Protein AF-A0A3D8VGC2-F1 (afdb_monomer_lite)

Secondary structure (DSSP, 8-state):
----S--TT-----TT--GGGS-HHHHHHHHHHHIIIIIS-STTTTS-S-GGGTT-TTHHHHHHHHTHHHHH-TT-GGGSPP---

pLDDT: mean 85.97, std 15.08, range [37.75, 97.88]

Sequence (85 aa):
MEIRGIDPYDYTLMPGTRLCQYNMEQQANILSDYYLVAIVGGIARRELYGKKYMHAPNIRQLLENALADFLLNPRSIGNLPPLTQ

Foldseek 3Di:
DDPPDDDLLADDLDPPAALQQHAPNVSVLLVVQLCCPPPVPLPCLVVRSNVVCSPPPCSNVSSCRRCVVCVVPVPDPSNHHPPDD

Structure (mmCIF, N/CA/C/O backbone):
data_AF-A0A3D8VGC2-F1
#
_entry.id   AF-A0A3D8VGC2-F1
#
loop_
_atom_site.group_PDB
_atom_site.id
_atom_site.type_symbol
_atom_site.label_atom_id
_atom_site.label_alt_id
_atom_site.label_comp_id
_atom_site.label_asym_id
_atom_site.label_entity_id
_atom_site.label_seq_id
_atom_site.pdbx_PDB_ins_code
_atom_site.Cartn_x
_atom_site.Cartn_y
_atom_site.Cartn_z
_atom_site.occupancy
_atom_site.B_iso_or_equiv
_atom_site.auth_seq_id
_atom_site.auth_comp_id
_atom_site.auth_asym_id
_atom_site.auth_atom_id
_atom_site.pdbx_PDB_model_num
ATOM 1 N N . MET A 1 1 ? -4.679 18.096 16.850 1.00 45.09 1 MET A N 1
ATOM 2 C CA . MET A 1 1 ? -3.669 17.119 16.402 1.00 45.09 1 MET A CA 1
ATOM 3 C C . MET A 1 1 ? -3.057 17.680 15.131 1.00 45.09 1 MET A C 1
ATOM 5 O O . MET A 1 1 ? -3.732 17.730 14.115 1.00 45.09 1 MET A O 1
ATOM 9 N N . GLU A 1 2 ? -1.862 18.258 15.223 1.00 37.75 2 GLU A N 1
ATOM 10 C CA . GLU A 1 2 ? -1.165 18.791 14.049 1.00 37.75 2 GLU A CA 1
ATOM 11 C C . GLU A 1 2 ? -0.742 17.622 13.162 1.00 37.75 2 GLU A C 1
ATOM 13 O O . GLU A 1 2 ? -0.068 16.703 13.633 1.00 37.75 2 GLU A O 1
ATOM 18 N N . ILE A 1 3 ? -1.111 17.664 11.883 1.00 47.50 3 ILE A N 1
ATOM 19 C CA . ILE A 1 3 ? -0.489 16.821 10.863 1.00 47.50 3 ILE A CA 1
ATOM 20 C C . ILE A 1 3 ? 0.946 17.337 10.715 1.00 47.50 3 ILE A C 1
ATOM 22 O O . ILE A 1 3 ? 1.235 18.234 9.928 1.00 47.50 3 ILE A O 1
ATOM 26 N N . ARG A 1 4 ? 1.851 16.841 11.562 1.00 41.59 4 ARG A N 1
ATOM 27 C CA . ARG A 1 4 ? 3.276 17.148 11.475 1.00 41.59 4 ARG A CA 1
ATOM 28 C C . ARG A 1 4 ? 3.863 16.406 10.276 1.00 41.59 4 ARG A C 1
ATOM 30 O O . ARG A 1 4 ? 4.149 15.221 10.367 1.00 41.59 4 ARG A O 1
ATOM 37 N N . GLY A 1 5 ? 4.067 17.131 9.178 1.00 41.09 5 GLY A N 1
ATOM 38 C CA . GLY A 1 5 ? 5.232 16.955 8.305 1.00 41.09 5 GLY A CA 1
ATOM 39 C C . GLY A 1 5 ? 5.429 15.605 7.610 1.00 41.09 5 GLY A C 1
ATOM 40 O O . GLY A 1 5 ? 6.574 15.206 7.426 1.00 41.09 5 GLY A O 1
ATOM 41 N N . ILE A 1 6 ? 4.368 14.922 7.189 1.00 55.34 6 ILE A N 1
ATOM 42 C CA . ILE A 1 6 ? 4.477 13.841 6.202 1.00 55.34 6 ILE A CA 1
ATOM 43 C C . ILE A 1 6 ? 3.566 14.241 5.051 1.00 55.34 6 ILE A C 1
ATOM 45 O O . ILE A 1 6 ? 2.369 14.434 5.257 1.00 55.34 6 ILE A O 1
ATOM 49 N N . ASP A 1 7 ? 4.159 14.460 3.878 1.00 68.31 7 ASP A N 1
ATOM 50 C CA . ASP A 1 7 ? 3.441 14.706 2.630 1.00 68.31 7 ASP A CA 1
ATOM 51 C C . ASP A 1 7 ? 2.271 13.704 2.532 1.00 68.31 7 ASP A C 1
ATOM 53 O O . ASP A 1 7 ? 2.512 12.497 2.629 1.00 68.31 7 ASP A O 1
ATOM 57 N N . PRO A 1 8 ? 1.008 14.162 2.404 1.00 67.12 8 PRO A N 1
ATOM 58 C CA . PRO A 1 8 ? -0.151 13.273 2.374 1.00 67.12 8 PRO A CA 1
ATOM 59 C C . PRO A 1 8 ? -0.075 12.242 1.243 1.00 67.12 8 PRO A C 1
ATOM 61 O O . PRO A 1 8 ? -0.776 11.238 1.314 1.00 67.12 8 PRO A O 1
ATOM 64 N N . TYR A 1 9 ? 0.788 12.455 0.247 1.00 68.38 9 TYR A N 1
ATOM 65 C CA . TYR A 1 9 ? 1.028 11.536 -0.855 1.00 68.38 9 TYR A CA 1
ATOM 66 C C . TYR A 1 9 ? 2.235 10.611 -0.629 1.00 68.38 9 TYR A C 1
ATOM 68 O O . TYR A 1 9 ? 2.294 9.541 -1.245 1.00 68.38 9 TYR A O 1
ATOM 76 N N . ASP A 1 10 ? 3.172 10.961 0.262 1.00 80.75 10 ASP A N 1
ATOM 77 C CA . ASP A 1 10 ? 4.345 10.132 0.554 1.00 80.7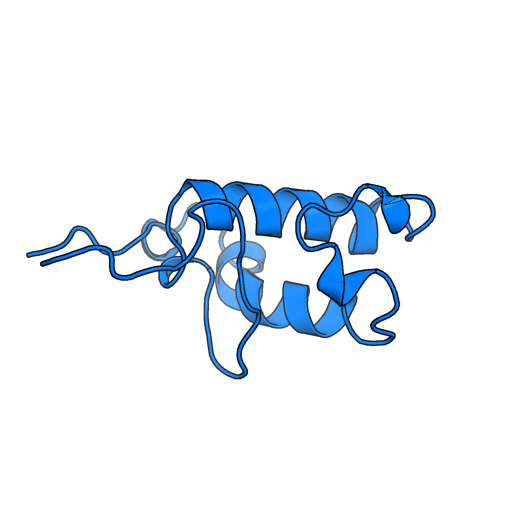5 10 ASP A CA 1
ATOM 78 C C . ASP A 1 10 ? 4.042 9.132 1.677 1.00 80.75 10 ASP A C 1
ATOM 80 O O . ASP A 1 10 ? 3.881 9.477 2.851 1.00 80.75 10 ASP A O 1
ATOM 84 N N . TYR A 1 11 ? 3.973 7.852 1.321 1.00 89.88 11 TYR A N 1
ATOM 85 C CA . TYR A 1 11 ? 3.785 6.761 2.271 1.00 89.88 11 TYR A CA 1
ATOM 86 C C . TYR A 1 11 ? 5.111 6.049 2.534 1.00 89.88 11 TYR A C 1
ATOM 88 O O . TYR A 1 11 ? 5.974 5.946 1.663 1.00 89.88 11 TYR A O 1
ATOM 96 N N . THR A 1 12 ? 5.276 5.511 3.741 1.00 92.50 12 THR A N 1
ATOM 97 C CA . THR A 1 12 ? 6.400 4.625 4.065 1.00 92.50 12 THR A CA 1
ATOM 98 C C . THR A 1 12 ? 5.868 3.254 4.465 1.00 92.50 12 THR A C 1
ATOM 100 O O . THR A 1 12 ? 5.091 3.132 5.412 1.00 92.50 12 THR A O 1
ATOM 103 N N . LEU A 1 13 ? 6.270 2.213 3.738 1.00 91.62 13 LEU A N 1
ATOM 104 C CA . LEU A 1 13 ? 5.981 0.818 4.074 1.00 91.62 13 LEU A CA 1
ATOM 105 C C . LEU A 1 13 ? 6.838 0.424 5.278 1.00 91.62 13 LEU A C 1
ATOM 107 O O . LEU A 1 13 ? 8.061 0.329 5.161 1.00 91.62 13 LEU A O 1
ATOM 111 N N . MET A 1 14 ? 6.203 0.229 6.431 1.00 84.81 14 MET A N 1
ATOM 112 C CA . MET A 1 14 ? 6.872 -0.201 7.656 1.00 84.81 14 MET A CA 1
ATOM 113 C C . MET A 1 14 ? 6.556 -1.677 7.929 1.00 84.81 14 MET A C 1
ATOM 115 O O . MET A 1 14 ? 5.459 -2.150 7.626 1.00 84.81 14 MET A O 1
ATOM 119 N N . PRO A 1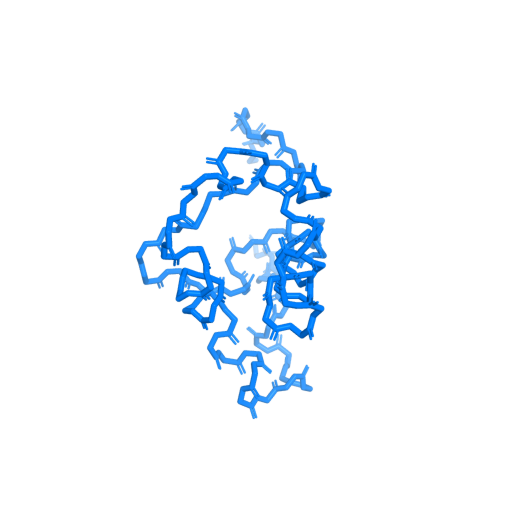 15 ? 7.488 -2.444 8.512 1.00 82.56 15 PRO A N 1
ATOM 120 C CA . PRO A 1 15 ? 7.174 -3.787 8.976 1.00 82.56 15 PRO A CA 1
ATOM 121 C C . PRO A 1 15 ? 5.997 -3.764 9.957 1.00 82.56 15 PRO A C 1
ATOM 123 O O . PRO A 1 15 ? 5.964 -2.957 10.882 1.00 82.56 15 PRO A O 1
ATOM 126 N N . GLY A 1 16 ? 5.033 -4.661 9.753 1.00 85.06 16 GLY A N 1
ATOM 127 C CA . GLY A 1 16 ? 3.874 -4.796 10.634 1.00 85.06 16 GLY A CA 1
ATOM 128 C C . GLY A 1 16 ? 2.753 -3.783 10.402 1.00 85.06 16 GLY A C 1
ATOM 129 O O . GLY A 1 16 ? 1.705 -3.948 11.020 1.00 85.06 16 GLY A O 1
ATOM 130 N N . THR A 1 17 ? 2.911 -2.797 9.509 1.00 89.75 17 THR A N 1
ATOM 131 C CA . THR A 1 17 ? 1.793 -1.909 9.178 1.00 89.75 17 THR A CA 1
ATOM 132 C C . THR A 1 17 ? 0.784 -2.565 8.241 1.00 89.75 17 THR A C 1
ATOM 134 O O . THR A 1 17 ? 1.101 -3.483 7.477 1.00 89.75 17 THR A O 1
ATOM 137 N N . ARG A 1 18 ? -0.461 -2.100 8.330 1.00 95.31 18 ARG A N 1
ATOM 138 C CA . ARG A 1 18 ? -1.603 -2.490 7.498 1.00 95.31 18 ARG A CA 1
ATOM 139 C C . ARG A 1 18 ? -2.184 -1.280 6.785 1.00 95.31 18 ARG A C 1
ATOM 141 O O . ARG A 1 18 ? -1.988 -0.150 7.224 1.00 95.31 18 ARG A O 1
ATOM 148 N N . LEU A 1 19 ? -2.925 -1.524 5.705 1.00 96.12 19 LEU A N 1
ATOM 149 C CA . LEU A 1 19 ? -3.534 -0.494 4.860 1.00 96.12 19 LEU A CA 1
ATOM 150 C C . LEU A 1 19 ? -4.326 0.549 5.671 1.00 96.12 19 LEU A C 1
ATOM 152 O O . LEU A 1 19 ? -4.178 1.745 5.439 1.00 96.12 19 LEU A O 1
ATOM 156 N N . CYS A 1 20 ? -5.081 0.117 6.682 1.00 94.88 20 CYS A N 1
ATOM 157 C CA . CYS A 1 20 ? -5.872 0.996 7.548 1.00 94.88 20 CYS A CA 1
ATOM 158 C C . CYS A 1 20 ? -5.053 1.977 8.397 1.00 94.88 20 CYS A C 1
ATOM 160 O O . CYS A 1 20 ? -5.599 2.935 8.924 1.00 94.88 20 CYS A O 1
ATOM 162 N N . GLN A 1 21 ? -3.743 1.781 8.538 1.00 94.06 21 GLN A N 1
ATOM 163 C CA . GLN A 1 21 ? -2.875 2.715 9.262 1.00 94.06 21 GLN A CA 1
ATOM 164 C C . GLN A 1 21 ? -2.377 3.868 8.378 1.00 94.06 21 GLN A C 1
ATOM 166 O O . GLN A 1 21 ? -1.700 4.768 8.870 1.00 94.06 21 GLN A O 1
ATOM 171 N N . TYR A 1 22 ? -2.712 3.844 7.088 1.00 92.38 22 TYR A N 1
ATOM 172 C CA . TYR A 1 22 ? -2.456 4.913 6.132 1.00 92.38 22 TYR A CA 1
ATOM 173 C C . TYR A 1 22 ? -3.712 5.764 5.944 1.00 92.38 22 TYR A C 1
ATOM 175 O O . TYR A 1 22 ? -4.829 5.256 6.051 1.00 92.38 22 TYR A O 1
ATOM 183 N N . ASN A 1 23 ? -3.538 7.053 5.643 1.00 91.62 23 ASN A N 1
ATOM 184 C CA . ASN A 1 23 ? -4.663 7.912 5.266 1.00 91.62 23 ASN A CA 1
ATOM 185 C C . ASN A 1 23 ? -5.228 7.509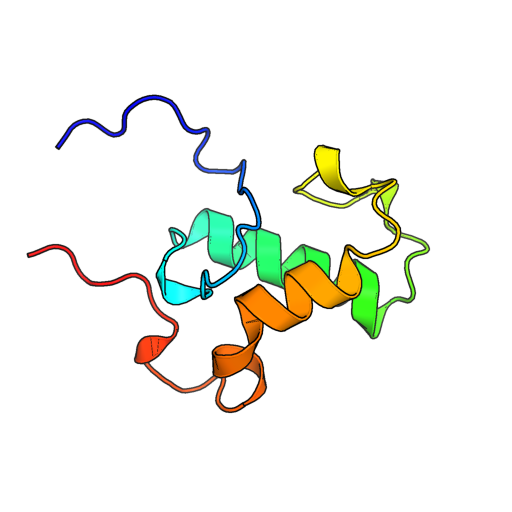 3.884 1.00 91.62 23 ASN A C 1
ATOM 187 O O . ASN A 1 23 ? -4.571 6.786 3.138 1.00 91.62 23 ASN A O 1
ATOM 191 N N . MET A 1 24 ? -6.421 7.990 3.518 1.00 92.62 24 MET A N 1
ATOM 192 C CA . MET A 1 24 ? -7.087 7.597 2.261 1.00 92.62 24 MET A CA 1
ATOM 193 C C . MET A 1 24 ? -6.241 7.834 0.995 1.00 92.62 24 MET A C 1
ATOM 195 O O . MET A 1 24 ? -6.256 6.993 0.099 1.00 92.62 24 MET A O 1
ATOM 199 N N . GLU A 1 25 ? -5.482 8.931 0.923 1.00 92.50 25 GLU A N 1
ATOM 200 C CA . GLU A 1 25 ? -4.619 9.238 -0.232 1.00 92.50 25 GLU A CA 1
ATOM 201 C C . GLU A 1 25 ? -3.433 8.271 -0.316 1.00 92.50 25 GLU A C 1
ATOM 203 O O . GLU A 1 25 ? -3.140 7.688 -1.359 1.00 92.50 25 GLU A O 1
ATOM 208 N N . GLN A 1 26 ? -2.789 8.004 0.818 1.00 93.38 26 GLN A N 1
ATOM 209 C CA . GLN A 1 26 ? -1.723 7.011 0.909 1.00 93.38 26 GLN A CA 1
ATOM 210 C C . GLN A 1 26 ? -2.233 5.604 0.574 1.00 93.38 26 GLN A C 1
ATOM 212 O O . GLN A 1 26 ? -1.531 4.848 -0.096 1.00 93.38 26 GLN A O 1
ATOM 217 N N . GLN A 1 27 ? -3.450 5.246 0.997 1.00 95.25 27 GLN A N 1
ATOM 218 C CA . GLN A 1 27 ? -4.072 3.970 0.636 1.00 95.25 27 GLN A CA 1
ATOM 219 C C . GLN A 1 27 ? -4.262 3.842 -0.879 1.00 95.25 27 GLN A C 1
ATOM 221 O O . GLN A 1 27 ? -3.940 2.793 -1.444 1.00 95.25 27 GLN A O 1
ATOM 226 N N . ALA A 1 28 ? -4.732 4.904 -1.543 1.00 94.56 28 ALA A N 1
ATOM 227 C CA . ALA A 1 28 ? -4.871 4.935 -2.997 1.00 94.56 28 ALA A CA 1
ATOM 228 C C . ALA A 1 28 ? -3.515 4.737 -3.698 1.00 94.56 28 ALA A C 1
ATOM 230 O O . ALA A 1 28 ? -3.399 3.889 -4.587 1.00 94.56 28 ALA A O 1
ATOM 231 N N . ASN A 1 29 ? -2.472 5.434 -3.236 1.00 95.12 29 ASN A N 1
ATOM 232 C CA . ASN A 1 29 ? -1.115 5.300 -3.772 1.00 95.12 29 ASN A CA 1
ATOM 233 C C . ASN A 1 29 ? -0.559 3.877 -3.596 1.00 95.12 29 ASN A C 1
ATOM 235 O O . ASN A 1 29 ? -0.017 3.307 -4.543 1.00 95.12 29 ASN A O 1
ATOM 239 N N . ILE A 1 30 ? -0.743 3.264 -2.421 1.00 95.69 30 ILE A N 1
ATOM 240 C CA . ILE A 1 30 ? -0.299 1.888 -2.144 1.00 95.69 30 ILE A CA 1
ATOM 241 C C . ILE A 1 30 ? -1.000 0.877 -3.064 1.00 95.69 30 ILE A C 1
ATOM 243 O O . ILE A 1 30 ? -0.346 -0.018 -3.602 1.00 95.69 30 ILE A O 1
ATOM 247 N N . LEU A 1 31 ? -2.315 1.008 -3.268 1.00 95.94 31 LEU A N 1
ATOM 248 C CA . LEU A 1 31 ? -3.078 0.125 -4.157 1.00 95.94 31 LEU A CA 1
ATOM 249 C C . LEU A 1 31 ? -2.650 0.270 -5.621 1.00 95.94 31 LEU A C 1
ATOM 251 O O . LEU A 1 31 ? -2.477 -0.738 -6.312 1.00 95.94 31 LEU A O 1
ATOM 255 N N . SER A 1 32 ? -2.443 1.507 -6.080 1.00 94.81 32 SER A N 1
ATOM 256 C CA . SER A 1 32 ? -1.936 1.782 -7.426 1.00 94.81 32 SER A CA 1
ATOM 257 C C . SER A 1 32 ? -0.567 1.134 -7.639 1.00 94.81 32 SER A C 1
ATOM 259 O O . SER A 1 32 ? -0.368 0.373 -8.589 1.00 94.81 32 SER A O 1
ATOM 261 N N . ASP A 1 33 ? 0.362 1.350 -6.707 1.00 94.88 33 ASP A N 1
ATOM 262 C CA . ASP A 1 33 ? 1.716 0.806 -6.788 1.00 94.88 33 ASP A CA 1
ATOM 263 C C . ASP A 1 33 ? 1.717 -0.730 -6.721 1.00 94.88 33 ASP A C 1
ATOM 265 O O . ASP A 1 33 ? 2.465 -1.380 -7.456 1.00 94.88 33 ASP A O 1
ATOM 269 N N . TYR A 1 34 ? 0.829 -1.337 -5.925 1.00 95.31 34 TYR A N 1
ATOM 270 C CA . TYR A 1 34 ? 0.626 -2.789 -5.922 1.00 95.31 34 TYR A CA 1
ATOM 271 C C . TYR A 1 34 ? 0.186 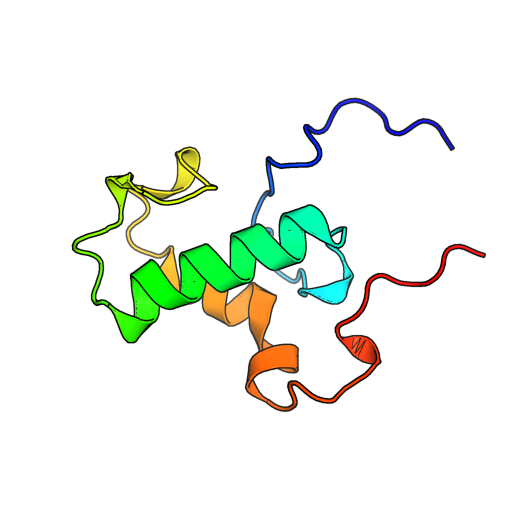-3.311 -7.286 1.00 95.31 34 TYR A C 1
ATOM 273 O O . TYR A 1 34 ? 0.756 -4.288 -7.769 1.00 95.31 34 TYR A O 1
ATOM 281 N N . TYR A 1 35 ? -0.764 -2.651 -7.946 1.00 93.94 35 TYR A N 1
ATOM 282 C CA . TYR A 1 35 ? -1.212 -3.073 -9.270 1.00 93.94 35 TYR A CA 1
ATOM 283 C C . TYR A 1 35 ? -0.080 -2.992 -10.309 1.00 93.94 35 TYR A C 1
ATOM 285 O O . TYR A 1 35 ? 0.158 -3.949 -11.053 1.00 93.94 35 TYR A O 1
ATOM 293 N N . LEU A 1 36 ? 0.686 -1.896 -10.312 1.00 93.00 36 LEU A N 1
ATOM 294 C CA . LEU A 1 36 ? 1.832 -1.714 -11.213 1.00 93.00 36 LEU A CA 1
ATOM 295 C C . LEU A 1 36 ? 2.937 -2.762 -10.985 1.00 93.00 36 LEU A C 1
ATOM 297 O O . LEU A 1 36 ? 3.553 -3.250 -11.938 1.00 93.00 36 LEU A O 1
ATOM 301 N N . VAL A 1 37 ? 3.198 -3.123 -9.727 1.00 92.94 37 VAL A N 1
ATOM 302 C CA . VAL A 1 37 ? 4.257 -4.075 -9.365 1.00 92.94 37 VAL A CA 1
ATOM 303 C C . VAL A 1 37 ? 3.816 -5.525 -9.550 1.00 92.94 37 VAL A C 1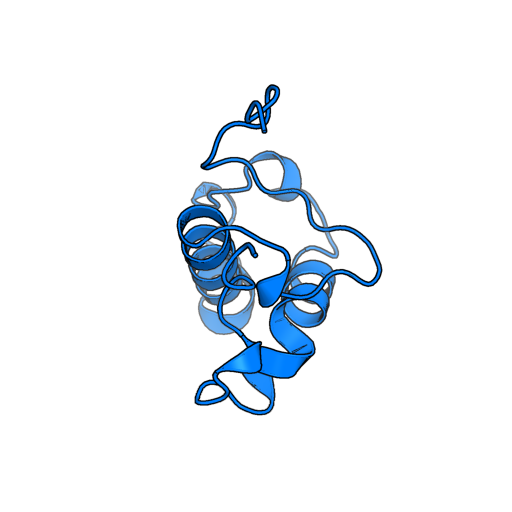
ATOM 305 O O . VAL A 1 37 ? 4.542 -6.304 -10.167 1.00 92.94 37 VAL A O 1
ATOM 308 N N . ALA A 1 38 ? 2.669 -5.904 -8.987 1.00 91.56 38 ALA A N 1
ATOM 309 C CA . ALA A 1 38 ? 2.249 -7.297 -8.864 1.00 91.56 38 ALA A CA 1
ATOM 310 C C . ALA A 1 38 ? 1.454 -7.799 -10.075 1.00 91.56 38 ALA A C 1
ATOM 312 O O . ALA A 1 38 ? 1.557 -8.980 -10.398 1.00 91.56 38 ALA A O 1
ATOM 313 N N . ILE A 1 39 ? 0.693 -6.925 -10.745 1.00 88.00 39 ILE A N 1
ATOM 314 C CA . ILE A 1 39 ? -0.213 -7.318 -11.836 1.00 88.00 39 ILE A CA 1
ATOM 315 C C . ILE A 1 39 ? 0.370 -6.957 -13.204 1.00 88.00 39 ILE A C 1
ATOM 317 O O . ILE A 1 39 ? 0.428 -7.806 -14.089 1.00 88.00 39 ILE A O 1
ATOM 321 N N . VAL A 1 40 ? 0.867 -5.728 -13.376 1.00 87.50 40 VAL A N 1
ATOM 322 C CA . VAL A 1 40 ? 1.458 -5.270 -14.654 1.00 87.50 40 VAL A CA 1
ATOM 323 C C . VAL A 1 40 ? 2.879 -5.818 -14.873 1.00 87.50 40 VAL A C 1
ATOM 325 O O . VAL A 1 40 ? 3.397 -5.796 -15.987 1.00 87.50 40 VAL A O 1
ATOM 328 N N . GLY A 1 41 ? 3.526 -6.351 -13.832 1.00 75.88 41 GLY A N 1
ATOM 329 C CA . GLY A 1 41 ? 4.829 -7.011 -13.960 1.00 75.88 41 GLY A CA 1
ATOM 330 C C . GLY A 1 41 ? 6.030 -6.059 -13.947 1.00 75.88 41 GLY A C 1
ATOM 331 O O . GLY A 1 41 ? 7.077 -6.373 -14.507 1.00 75.88 41 GLY A O 1
ATOM 332 N N . GLY A 1 42 ? 5.916 -4.892 -13.303 1.00 68.88 42 GLY A N 1
ATOM 333 C CA . GLY A 1 42 ? 7.070 -4.057 -12.946 1.00 68.88 42 GLY A CA 1
ATOM 334 C C . GLY A 1 42 ? 7.690 -3.212 -14.066 1.00 68.88 42 GLY A C 1
ATOM 335 O O . GLY A 1 42 ? 8.585 -2.417 -13.776 1.00 68.88 42 GLY A O 1
ATOM 336 N N . ILE A 1 43 ? 7.192 -3.295 -15.307 1.00 65.88 43 ILE A N 1
ATOM 337 C CA . ILE A 1 43 ? 7.591 -2.402 -16.418 1.00 65.88 43 ILE A CA 1
ATOM 338 C C . ILE A 1 43 ? 7.324 -0.928 -16.049 1.00 65.88 43 ILE A C 1
ATOM 340 O O . ILE A 1 43 ? 8.070 -0.032 -16.435 1.00 65.88 43 ILE A O 1
ATOM 344 N N . ALA A 1 44 ? 6.321 -0.686 -15.202 1.00 77.44 44 ALA A N 1
ATOM 345 C CA . ALA A 1 44 ? 5.914 0.633 -14.733 1.00 77.44 44 ALA A CA 1
ATOM 346 C C . ALA A 1 44 ? 6.541 1.059 -13.387 1.00 77.44 44 ALA A C 1
ATOM 348 O O . ALA A 1 44 ? 6.028 1.959 -12.732 1.00 77.44 44 ALA A O 1
ATOM 349 N N . ARG A 1 45 ? 7.668 0.472 -12.945 1.00 82.31 45 ARG A N 1
ATOM 350 C CA . ARG A 1 45 ? 8.337 0.881 -11.682 1.00 82.31 45 ARG A CA 1
ATOM 351 C C . ARG A 1 45 ? 8.743 2.362 -11.635 1.00 82.31 45 ARG A C 1
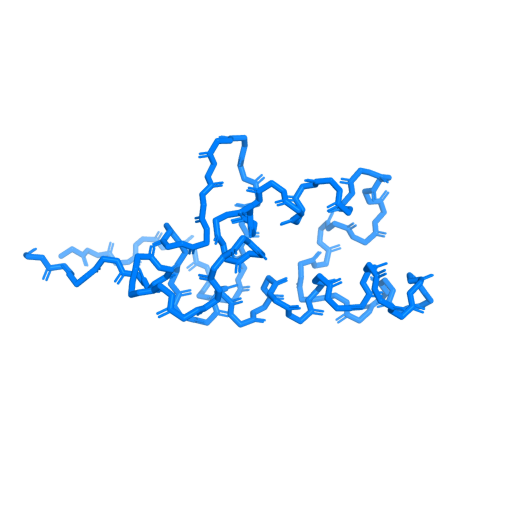ATOM 353 O O . ARG A 1 45 ? 8.930 2.910 -10.554 1.00 82.31 45 ARG A O 1
ATOM 360 N N . ARG A 1 46 ? 8.895 3.012 -12.793 1.00 84.62 46 ARG A N 1
ATOM 361 C CA . ARG A 1 46 ? 9.143 4.461 -12.889 1.00 84.62 46 ARG A CA 1
ATOM 362 C C . ARG A 1 46 ? 7.906 5.296 -12.564 1.00 84.62 46 ARG A C 1
ATOM 364 O O . ARG A 1 46 ? 8.056 6.438 -12.145 1.00 84.62 46 ARG A O 1
ATOM 371 N N . GLU A 1 47 ? 6.719 4.711 -12.677 1.00 88.12 47 GLU A N 1
ATOM 372 C CA . GLU A 1 47 ? 5.429 5.371 -12.471 1.00 88.12 47 GLU A CA 1
ATOM 373 C C . GLU A 1 47 ? 4.922 5.268 -11.029 1.00 88.12 47 GLU A C 1
ATOM 375 O O . GLU A 1 47 ? 3.951 5.931 -10.695 1.00 88.12 47 GLU A O 1
ATOM 380 N N . LEU A 1 48 ? 5.618 4.531 -10.153 1.00 89.69 48 LEU A N 1
ATOM 381 C CA . LEU A 1 48 ? 5.237 4.387 -8.742 1.00 89.69 48 LEU A CA 1
ATOM 382 C C . LEU A 1 48 ? 5.051 5.742 -8.058 1.00 89.69 48 LEU A C 1
ATOM 384 O O . LEU A 1 48 ? 5.887 6.631 -8.232 1.00 89.69 48 LEU A O 1
ATOM 388 N N . TYR A 1 49 ? 4.015 5.889 -7.243 1.00 91.31 49 TYR A N 1
ATOM 389 C CA . TYR A 1 49 ? 3.872 7.044 -6.361 1.00 91.31 49 TYR A CA 1
ATOM 390 C C . TYR A 1 49 ? 4.983 7.047 -5.309 1.00 91.31 49 TYR A C 1
ATOM 392 O O . TYR A 1 49 ? 5.638 8.067 -5.086 1.00 91.31 49 TYR A O 1
ATOM 400 N N . GLY A 1 50 ? 5.292 5.881 -4.738 1.00 88.25 50 GLY A N 1
ATOM 401 C CA . GLY A 1 50 ? 6.411 5.697 -3.824 1.00 88.25 50 GLY A CA 1
ATOM 402 C C . GLY A 1 50 ? 7.755 5.651 -4.554 1.00 88.25 50 GLY A C 1
ATOM 403 O O . GLY A 1 50 ? 8.408 4.608 -4.571 1.00 88.25 50 GLY A O 1
ATOM 404 N N . LYS A 1 51 ? 8.210 6.768 -5.144 1.00 90.00 51 LYS A N 1
ATOM 405 C CA . LYS A 1 51 ? 9.443 6.832 -5.967 1.00 90.00 51 LYS A CA 1
ATOM 406 C C . LYS A 1 51 ? 10.681 6.258 -5.266 1.00 90.00 51 LYS A C 1
ATOM 408 O O . LYS A 1 51 ? 11.506 5.616 -5.912 1.00 90.00 51 LYS A O 1
ATOM 413 N N . LYS A 1 52 ? 10.774 6.385 -3.937 1.00 90.19 52 LYS A N 1
ATOM 414 C CA . LYS A 1 52 ? 11.837 5.777 -3.107 1.00 90.19 52 LYS A CA 1
ATOM 415 C C . LYS A 1 52 ? 11.928 4.247 -3.213 1.00 90.19 52 LYS A C 1
ATOM 417 O O . LYS A 1 52 ? 12.971 3.673 -2.917 1.00 90.19 52 LYS A O 1
ATOM 422 N N . TYR A 1 53 ? 10.870 3.585 -3.673 1.00 90.75 53 TYR A N 1
ATOM 423 C CA . TYR A 1 53 ? 10.801 2.135 -3.832 1.00 90.75 53 TYR A CA 1
ATOM 424 C C . TYR A 1 53 ? 11.069 1.639 -5.257 1.00 90.75 53 TYR A C 1
ATOM 426 O O . TYR A 1 53 ? 11.090 0.427 -5.474 1.00 90.75 53 TYR A O 1
ATOM 434 N N . MET A 1 54 ? 11.320 2.521 -6.234 1.00 90.12 54 MET A N 1
ATOM 435 C CA . MET A 1 54 ? 11.479 2.123 -7.643 1.00 90.12 54 MET A CA 1
ATOM 436 C C . MET A 1 54 ? 12.570 1.056 -7.856 1.00 90.12 54 MET A C 1
ATOM 438 O O . MET A 1 54 ? 12.410 0.139 -8.667 1.00 90.12 54 MET A O 1
ATOM 442 N N . HIS A 1 55 ? 13.648 1.130 -7.072 1.00 89.81 55 HIS A N 1
ATOM 443 C CA . HIS A 1 55 ? 14.774 0.194 -7.108 1.00 89.81 55 HIS A CA 1
ATOM 444 C C . HIS A 1 55 ? 14.727 -0.871 -6.006 1.00 89.81 55 HIS A C 1
ATOM 446 O O . HIS A 1 55 ? 15.623 -1.707 -5.936 1.00 89.81 55 HIS A O 1
ATOM 452 N N . ALA A 1 56 ? 13.698 -0.877 -5.153 1.00 90.12 56 ALA A N 1
ATOM 453 C CA . ALA A 1 56 ? 13.598 -1.851 -4.076 1.00 90.12 56 ALA A CA 1
ATOM 454 C C . ALA A 1 56 ? 13.294 -3.248 -4.661 1.00 90.12 56 ALA A C 1
ATOM 456 O O . ALA A 1 56 ? 12.261 -3.438 -5.322 1.00 90.12 56 ALA A O 1
ATOM 457 N N . PRO A 1 57 ? 14.166 -4.252 -4.451 1.00 90.19 57 PRO A N 1
ATOM 458 C CA . PRO A 1 57 ? 13.961 -5.591 -5.004 1.00 90.19 57 PRO A CA 1
ATOM 459 C C . PRO A 1 57 ? 12.768 -6.300 -4.348 1.00 90.19 57 PRO A C 1
ATOM 461 O O . PRO A 1 57 ? 12.068 -7.066 -5.004 1.00 90.19 57 PRO A O 1
ATOM 464 N N . ASN A 1 58 ? 12.480 -5.980 -3.086 1.00 91.69 58 ASN A N 1
ATOM 465 C CA . ASN A 1 58 ? 11.416 -6.565 -2.273 1.00 91.69 58 ASN A CA 1
ATOM 466 C C . ASN A 1 58 ? 10.117 -5.736 -2.243 1.00 91.69 58 ASN A C 1
ATOM 468 O O . ASN A 1 58 ? 9.246 -6.018 -1.425 1.00 91.69 58 ASN A O 1
ATOM 472 N N . ILE A 1 59 ? 9.952 -4.731 -3.115 1.00 92.25 59 ILE A N 1
ATOM 473 C CA . ILE A 1 59 ? 8.772 -3.845 -3.090 1.00 92.25 59 ILE A CA 1
ATOM 474 C C . ILE A 1 59 ? 7.448 -4.608 -3.169 1.00 92.25 59 ILE A C 1
ATOM 476 O O . ILE A 1 59 ? 6.508 -4.285 -2.451 1.00 92.25 59 ILE A O 1
ATOM 480 N N . ARG A 1 60 ? 7.392 -5.679 -3.966 1.00 93.31 60 ARG A N 1
ATOM 481 C CA . ARG A 1 60 ? 6.208 -6.538 -4.045 1.00 93.31 60 ARG A CA 1
ATOM 482 C C . ARG A 1 60 ? 5.819 -7.086 -2.671 1.00 93.31 60 ARG A C 1
ATOM 484 O O . ARG A 1 60 ? 4.679 -6.923 -2.262 1.00 93.31 60 ARG A O 1
ATOM 491 N N . GLN A 1 61 ? 6.780 -7.662 -1.951 1.00 93.62 61 GLN A N 1
ATOM 492 C CA . GLN A 1 61 ? 6.556 -8.225 -0.620 1.00 93.62 61 GLN A CA 1
ATOM 493 C C . GLN A 1 61 ? 6.150 -7.143 0.389 1.00 93.62 61 GLN A C 1
ATOM 495 O O . GLN A 1 61 ? 5.290 -7.372 1.233 1.00 93.62 61 GLN A O 1
ATOM 500 N N . LEU A 1 62 ? 6.744 -5.948 0.302 1.00 94.12 62 LEU A N 1
ATOM 501 C CA . LEU A 1 62 ? 6.382 -4.827 1.172 1.00 94.12 62 LEU A CA 1
ATOM 502 C C . LEU A 1 62 ? 4.932 -4.369 0.941 1.00 94.12 62 LEU A C 1
ATOM 504 O O . LEU A 1 62 ? 4.214 -4.118 1.907 1.00 94.12 62 LEU A O 1
ATOM 508 N N . LEU A 1 63 ? 4.493 -4.299 -0.319 1.00 95.44 63 LEU A N 1
ATOM 509 C CA . LEU A 1 63 ? 3.116 -3.953 -0.681 1.00 95.44 63 LEU A CA 1
ATOM 510 C C . LEU A 1 63 ? 2.131 -5.052 -0.267 1.00 95.44 63 LEU A C 1
ATOM 512 O O . LEU A 1 63 ? 1.109 -4.748 0.338 1.00 95.44 63 LEU A O 1
ATOM 516 N N . GLU A 1 64 ? 2.454 -6.322 -0.526 1.00 95.75 64 GLU A N 1
ATOM 517 C CA . GLU A 1 64 ? 1.642 -7.473 -0.101 1.00 95.75 64 GLU A CA 1
ATOM 518 C C . GLU A 1 64 ? 1.472 -7.515 1.424 1.00 95.75 64 GLU A C 1
ATOM 520 O O . GLU A 1 64 ? 0.375 -7.777 1.908 1.00 95.75 64 GLU A O 1
ATOM 525 N N . ASN A 1 65 ? 2.513 -7.177 2.190 1.00 96.00 65 ASN A N 1
ATOM 526 C CA . ASN A 1 65 ? 2.429 -7.091 3.648 1.00 96.00 65 ASN A CA 1
ATOM 527 C C . ASN A 1 65 ? 1.501 -5.962 4.120 1.00 96.00 65 ASN A C 1
ATOM 529 O O . ASN A 1 65 ? 0.694 -6.173 5.026 1.00 96.00 65 ASN A O 1
ATOM 533 N N . ALA A 1 66 ? 1.603 -4.772 3.519 1.00 96.44 66 ALA A N 1
ATOM 534 C CA . ALA A 1 66 ? 0.725 -3.651 3.855 1.00 96.44 66 ALA A CA 1
ATOM 535 C C . ALA A 1 66 ? -0.737 -3.939 3.476 1.00 96.44 66 ALA A C 1
ATOM 537 O O . ALA A 1 66 ? -1.657 -3.553 4.196 1.00 96.44 66 ALA A O 1
ATOM 538 N N . LEU A 1 67 ? -0.949 -4.659 2.373 1.00 97.44 67 LEU A N 1
ATOM 539 C CA . LEU A 1 67 ? -2.263 -5.010 1.839 1.00 97.44 67 LEU A CA 1
ATOM 540 C C . LEU A 1 67 ? -2.798 -6.359 2.332 1.00 97.44 67 LEU A C 1
ATOM 542 O O . LEU A 1 67 ? -3.857 -6.765 1.868 1.00 97.44 67 LEU A O 1
ATOM 546 N N . ALA A 1 68 ? -2.120 -7.052 3.251 1.00 97.00 68 ALA A N 1
ATOM 547 C CA . ALA A 1 68 ? -2.439 -8.438 3.609 1.00 97.00 68 ALA A CA 1
ATOM 548 C C . ALA A 1 68 ? -3.929 -8.656 3.944 1.00 97.00 68 ALA A C 1
ATOM 550 O O . ALA A 1 68 ? -4.573 -9.542 3.380 1.00 97.00 68 ALA A O 1
ATOM 551 N N . ASP A 1 69 ? -4.497 -7.796 4.793 1.00 96.88 69 ASP A N 1
ATOM 552 C CA . ASP A 1 69 ? -5.900 -7.894 5.215 1.00 96.88 69 ASP A CA 1
ATOM 553 C C . ASP A 1 69 ? -6.868 -7.470 4.093 1.00 96.88 69 ASP A C 1
ATOM 555 O O . ASP A 1 69 ? -7.928 -8.075 3.912 1.00 96.88 69 ASP A O 1
ATOM 559 N N . PHE A 1 70 ? -6.474 -6.479 3.283 1.00 97.19 70 PHE A N 1
ATOM 560 C CA . PHE A 1 70 ? -7.247 -6.020 2.129 1.00 97.19 70 PHE A CA 1
ATOM 561 C C . PHE A 1 70 ? -7.333 -7.094 1.040 1.00 97.19 70 PHE A C 1
ATOM 563 O O . PHE A 1 70 ? -8.407 -7.332 0.496 1.00 97.19 70 PHE A O 1
ATOM 570 N N . LEU A 1 71 ? -6.224 -7.773 0.740 1.00 96.75 71 LEU A N 1
ATOM 571 C CA . LEU A 1 71 ? -6.176 -8.852 -0.249 1.00 96.75 71 LEU A CA 1
ATOM 572 C C . LEU A 1 71 ? -6.993 -10.068 0.197 1.00 96.75 71 LEU A C 1
ATOM 574 O O . LEU A 1 71 ? -7.569 -10.753 -0.646 1.00 96.75 71 LEU A O 1
ATOM 578 N N . LEU A 1 72 ? -7.076 -10.320 1.507 1.00 97.69 72 LEU A N 1
ATOM 579 C CA . LEU A 1 72 ? -7.923 -11.375 2.059 1.00 97.69 72 LEU A CA 1
ATOM 580 C C . LEU A 1 72 ? -9.414 -11.010 1.982 1.00 97.69 72 LEU A C 1
ATOM 582 O O . LEU A 1 72 ? -10.238 -11.850 1.623 1.00 97.69 72 LEU A O 1
ATOM 586 N N . ASN A 1 73 ? -9.775 -9.774 2.337 1.00 97.88 73 ASN A N 1
ATOM 587 C CA . ASN A 1 73 ? -11.156 -9.303 2.300 1.00 97.88 73 ASN A CA 1
ATOM 588 C C . ASN A 1 73 ? -11.239 -7.799 1.965 1.00 97.88 73 ASN A C 1
ATOM 590 O O . ASN A 1 73 ? -11.296 -6.961 2.875 1.00 97.88 73 ASN A O 1
ATOM 594 N N . PRO A 1 74 ? -11.352 -7.428 0.676 1.00 96.38 74 PRO A N 1
ATOM 595 C CA . PRO A 1 74 ? -11.357 -6.023 0.265 1.00 96.38 74 PRO A CA 1
ATOM 596 C C . PRO A 1 74 ? -12.633 -5.285 0.688 1.00 96.38 74 PRO A C 1
ATOM 598 O O . PRO A 1 74 ? -12.656 -4.059 0.736 1.00 96.38 74 PRO A O 1
ATOM 601 N N . ARG A 1 75 ? -13.701 -6.018 1.037 1.00 96.12 75 ARG A N 1
ATOM 602 C CA . ARG A 1 75 ? -14.974 -5.448 1.505 1.00 96.12 75 ARG A CA 1
ATOM 603 C C . ARG A 1 75 ? -14.973 -5.129 3.002 1.00 96.12 75 ARG A C 1
ATOM 605 O O . ARG A 1 75 ? -15.971 -4.614 3.502 1.00 96.12 75 ARG A O 1
ATOM 612 N N . SER A 1 76 ? -13.903 -5.465 3.724 1.00 96.31 76 SER A N 1
ATOM 613 C CA . SER A 1 76 ? -13.800 -5.201 5.157 1.00 96.31 76 SER A CA 1
ATOM 614 C C . SER A 1 76 ? -13.720 -3.701 5.435 1.00 96.31 76 SER A C 1
ATOM 616 O O . SER A 1 76 ? -12.833 -3.014 4.929 1.00 96.31 76 SER A O 1
ATOM 618 N N . ILE A 1 77 ? -14.595 -3.209 6.316 1.00 95.06 77 ILE A N 1
ATOM 619 C CA . ILE A 1 77 ? -14.509 -1.838 6.843 1.00 95.06 77 ILE A CA 1
ATOM 620 C C . ILE A 1 77 ? -13.197 -1.604 7.606 1.00 95.06 77 ILE A C 1
ATOM 622 O O . ILE A 1 77 ? -12.724 -0.477 7.678 1.00 95.06 77 ILE A O 1
ATOM 626 N N . GLY A 1 78 ? -12.567 -2.673 8.108 1.00 94.50 78 GLY A N 1
ATOM 627 C CA . GLY A 1 78 ? -11.271 -2.616 8.784 1.00 94.50 78 GLY A CA 1
ATOM 628 C C . GLY A 1 78 ? -10.101 -2.216 7.881 1.00 94.50 78 GLY A C 1
ATOM 629 O O . GLY A 1 78 ? -9.011 -2.019 8.399 1.00 94.50 78 GLY A O 1
ATOM 630 N N . ASN A 1 79 ? -10.309 -2.088 6.565 1.00 95.12 79 ASN A N 1
ATOM 631 C CA . ASN A 1 79 ? -9.320 -1.532 5.637 1.00 95.12 79 ASN A CA 1
ATOM 632 C C . ASN A 1 79 ? -9.321 0.004 5.619 1.00 95.12 79 ASN A C 1
ATOM 634 O O . ASN A 1 79 ? -8.335 0.609 5.202 1.00 95.12 79 ASN A O 1
ATOM 638 N N . LEU A 1 80 ? -10.417 0.636 6.052 1.00 94.75 80 LEU A N 1
ATOM 639 C CA . LEU A 1 80 ? -10.513 2.091 6.096 1.00 94.75 80 LEU A CA 1
ATOM 640 C C . LEU A 1 80 ? -9.625 2.649 7.213 1.00 94.75 80 LEU A C 1
ATOM 642 O O . LEU A 1 80 ? -9.411 1.964 8.218 1.00 94.75 80 LEU A O 1
ATOM 646 N N . PRO A 1 81 ? -9.127 3.890 7.071 1.00 92.19 81 PRO A N 1
ATOM 647 C CA . PRO A 1 81 ? -8.462 4.562 8.170 1.00 92.19 81 PRO A CA 1
ATOM 648 C C . PRO A 1 81 ? -9.380 4.576 9.396 1.00 92.19 81 PRO A C 1
ATOM 650 O O . PRO A 1 81 ? -10.594 4.761 9.236 1.00 92.19 81 PRO A O 1
ATOM 653 N N . PRO A 1 82 ? -8.847 4.391 10.615 1.00 83.88 82 PRO A N 1
ATOM 654 C CA . PRO A 1 82 ? -9.654 4.528 11.809 1.00 83.88 82 PRO A CA 1
ATOM 655 C C . PRO A 1 82 ? -10.285 5.919 11.803 1.00 83.88 82 PRO A C 1
ATOM 657 O O . PRO A 1 82 ? -9.596 6.928 11.643 1.00 83.88 82 PRO A O 1
ATOM 660 N N . LEU A 1 83 ? -11.607 5.963 11.964 1.00 71.31 83 LEU A N 1
ATOM 661 C CA . LEU A 1 83 ? -12.308 7.200 12.270 1.00 71.31 83 LEU A CA 1
ATOM 662 C C . LEU A 1 83 ? -11.701 7.696 13.584 1.00 71.31 83 LEU A C 1
ATOM 664 O O . LEU A 1 83 ? -11.860 7.046 14.616 1.00 71.31 83 LEU A O 1
ATOM 668 N N . THR A 1 84 ? -10.925 8.774 13.540 1.00 57.47 84 THR A N 1
ATOM 669 C CA . THR A 1 84 ? -10.383 9.402 14.747 1.00 57.47 84 THR A CA 1
ATOM 670 C C . THR A 1 84 ? -11.532 9.685 15.716 1.00 57.47 84 THR A C 1
ATOM 672 O O . THR A 1 84 ? -12.476 10.383 15.340 1.00 57.47 84 THR A O 1
ATOM 675 N N . GLN A 1 85 ? -11.450 9.118 16.925 1.00 40.50 85 GLN A N 1
ATOM 676 C CA . GLN A 1 85 ? -12.112 9.661 18.115 1.00 40.50 85 GLN A CA 1
ATOM 677 C C . GLN A 1 85 ? -11.401 10.942 18.552 1.00 40.50 85 GLN A C 1
ATOM 679 O O . GLN A 1 85 ? -10.163 11.013 18.363 1.00 40.50 85 GLN A O 1
#

Radius of gyration: 12.87 Å; chains: 1; bounding box: 30×30×34 Å

Organism: NCBI:txid453783